Protein AF-A0A326TYF9-F1 (afdb_monomer)

InterPro domains:
  IPR054495 Active DUF488-N3 subclade [PF22751] (33-117)

Secondary structure (DSSP, 8-state):
-EEEEETT-GGG--SEEEE--GGGTTSTTB-GGGPPPHHHHHHHHHHTT-TTTTTTS----HHHHHHHHHHHHHHTHHHHHHHHHT--TTS-EEEEESS-TTS--HHHHHHHHHHHH-TTS-EEE-

Foldseek 3Di:
DEEEFAPVPVVRFDFAEAEQEQVQPPPPRHLPLLHQHPQLVLLCCLLVVNPVRPVPHNHDHPVRSLVRSVVSNVVSVVSVVVVLVPDDLPGYYYYHDNDHLPDDDSSVVVQVVSCVNPVSHDYYRD

Structure (mmCIF, N/CA/C/O backbone):
data_AF-A0A326TYF9-F1
#
_entry.id   AF-A0A326TYF9-F1
#
loop_
_atom_site.group_PDB
_atom_site.id
_atom_site.type_symbol
_atom_site.label_atom_id
_atom_site.label_alt_id
_atom_site.label_comp_id
_atom_site.label_asym_id
_atom_site.label_entity_id
_atom_site.label_seq_id
_atom_site.pdbx_PDB_ins_code
_atom_site.Cartn_x
_atom_site.Cartn_y
_atom_site.Cartn_z
_atom_site.occupancy
_atom_site.B_iso_or_equiv
_atom_site.auth_seq_id
_atom_site.auth_comp_id
_atom_site.auth_asym_id
_atom_site.auth_atom_id
_atom_site.pdbx_PDB_model_num
ATOM 1 N N . MET A 1 1 ? -7.687 2.387 15.404 1.00 92.88 1 MET A N 1
ATOM 2 C CA . MET A 1 1 ? -6.825 3.230 14.524 1.00 92.88 1 MET A CA 1
ATOM 3 C C . MET A 1 1 ? -6.105 2.360 13.494 1.00 92.88 1 MET A C 1
ATOM 5 O O . MET A 1 1 ? -5.694 1.252 13.808 1.00 92.88 1 MET A O 1
ATOM 9 N N . ILE A 1 2 ? -5.925 2.851 12.264 1.00 96.12 2 ILE A N 1
ATOM 10 C CA . ILE A 1 2 ? -5.223 2.131 11.189 1.00 96.12 2 ILE A CA 1
ATOM 11 C C . ILE A 1 2 ? -3.812 2.698 11.032 1.00 96.12 2 ILE A C 1
ATOM 13 O O . ILE A 1 2 ? -3.644 3.897 10.798 1.00 96.12 2 ILE A O 1
ATOM 17 N N . ILE A 1 3 ? -2.796 1.848 11.134 1.00 96.31 3 ILE A N 1
ATOM 18 C CA . ILE A 1 3 ? -1.393 2.231 10.965 1.00 96.31 3 ILE A CA 1
ATOM 19 C C . ILE A 1 3 ? -0.847 1.579 9.698 1.00 96.31 3 ILE A C 1
ATOM 21 O O . ILE A 1 3 ? -0.878 0.364 9.556 1.00 96.31 3 ILE A O 1
ATOM 25 N N . PHE A 1 4 ? -0.300 2.379 8.791 1.00 95.94 4 PHE A N 1
ATOM 26 C CA . PHE A 1 4 ? 0.514 1.899 7.680 1.00 95.94 4 PHE A CA 1
ATOM 27 C C . PHE A 1 4 ? 1.981 2.056 8.053 1.00 95.94 4 PHE A C 1
ATOM 29 O O . PHE A 1 4 ? 2.421 3.186 8.254 1.00 95.94 4 PHE A O 1
ATOM 36 N N . ALA A 1 5 ? 2.724 0.954 8.137 1.00 95.31 5 ALA A N 1
ATOM 37 C CA . ALA A 1 5 ? 4.116 0.962 8.593 1.00 95.31 5 ALA A CA 1
ATOM 38 C C . ALA A 1 5 ? 5.010 0.036 7.756 1.00 95.31 5 ALA A C 1
ATOM 40 O O . ALA A 1 5 ? 4.539 -0.833 7.015 1.00 95.31 5 ALA A O 1
ATOM 41 N N . SER A 1 6 ? 6.325 0.204 7.887 1.00 94.00 6 SER A N 1
ATOM 42 C CA . SER A 1 6 ? 7.266 -0.846 7.490 1.00 94.00 6 SER A CA 1
ATOM 43 C C . SER A 1 6 ? 7.141 -2.044 8.434 1.00 94.00 6 SER A C 1
ATOM 45 O O . SER A 1 6 ? 7.040 -1.877 9.649 1.00 94.00 6 SER A O 1
ATOM 47 N N . LEU A 1 7 ? 7.260 -3.262 7.907 1.00 91.88 7 LEU A N 1
ATOM 48 C CA . LEU A 1 7 ? 7.395 -4.470 8.721 1.00 91.88 7 LEU A CA 1
ATOM 49 C C . LEU A 1 7 ? 8.649 -4.416 9.614 1.00 91.88 7 LEU A C 1
ATOM 51 O O . LEU A 1 7 ? 8.667 -5.001 10.693 1.00 91.88 7 LEU A O 1
ATOM 55 N N . SER A 1 8 ? 9.686 -3.692 9.182 1.00 91.00 8 SER A N 1
ATOM 56 C CA . SER A 1 8 ? 10.912 -3.499 9.962 1.00 91.00 8 SER A CA 1
ATOM 57 C C . SER A 1 8 ? 10.771 -2.461 11.081 1.00 91.00 8 SER A C 1
ATOM 59 O O . SER A 1 8 ? 11.601 -2.443 11.983 1.00 91.00 8 SER A O 1
ATOM 61 N N . ASP A 1 9 ? 9.741 -1.610 11.055 1.00 93.25 9 ASP A N 1
ATOM 62 C CA . ASP A 1 9 ? 9.513 -0.565 12.062 1.00 93.25 9 ASP A CA 1
ATOM 63 C C . ASP A 1 9 ? 8.582 -1.057 13.175 1.00 93.25 9 ASP A C 1
ATOM 65 O O . ASP A 1 9 ? 7.467 -0.575 13.367 1.00 93.25 9 ASP A O 1
ATOM 69 N N . ARG A 1 10 ? 9.043 -2.080 13.903 1.00 93.12 10 ARG A N 1
ATOM 70 C CA . ARG A 1 10 ? 8.281 -2.704 14.999 1.00 93.12 10 ARG A CA 1
ATOM 71 C C . ARG A 1 10 ? 7.780 -1.708 16.056 1.00 93.12 10 ARG A C 1
ATOM 73 O O . ARG A 1 10 ? 6.645 -1.877 16.501 1.00 93.12 10 ARG A O 1
ATOM 80 N N . PRO A 1 11 ? 8.538 -0.663 16.451 1.00 95.06 11 PRO A N 1
ATOM 81 C CA . PRO A 1 11 ? 8.043 0.334 17.400 1.00 95.06 11 PRO A CA 1
ATOM 82 C C . PRO A 1 11 ? 6.760 1.054 16.956 1.00 95.06 11 PRO A C 1
ATOM 84 O O . PRO A 1 11 ? 5.989 1.496 17.815 1.00 95.06 11 PRO A O 1
ATOM 87 N N . ALA A 1 12 ? 6.497 1.149 15.647 1.00 93.25 12 ALA A N 1
ATOM 88 C CA . ALA A 1 12 ? 5.284 1.753 15.101 1.00 93.25 12 ALA A CA 1
ATOM 89 C C . ALA A 1 12 ? 4.055 0.827 15.119 1.00 93.25 12 ALA A C 1
ATOM 91 O O . ALA A 1 12 ? 2.935 1.313 14.957 1.00 93.25 12 ALA A O 1
ATOM 92 N N . HIS A 1 13 ? 4.229 -0.484 15.314 1.00 95.69 13 HIS A N 1
ATOM 93 C CA . HIS A 1 13 ? 3.137 -1.458 15.224 1.00 95.69 13 HIS A CA 1
ATOM 94 C C . HIS A 1 13 ? 2.215 -1.377 16.445 1.00 95.69 13 HIS A C 1
ATOM 96 O O . HIS A 1 13 ? 2.671 -1.265 17.584 1.00 95.69 13 HIS A O 1
ATOM 102 N N . ARG A 1 14 ? 0.904 -1.454 16.221 1.00 96.56 14 ARG A N 1
ATOM 103 C CA . ARG A 1 14 ? -0.141 -1.533 17.253 1.00 96.56 14 ARG A CA 1
ATOM 104 C C . ARG A 1 14 ? -1.239 -2.509 16.832 1.00 96.56 14 ARG A C 1
ATOM 106 O O . ARG A 1 14 ? -1.557 -2.618 15.645 1.00 96.56 14 ARG A O 1
ATOM 113 N N . GLY A 1 15 ? -1.833 -3.174 17.822 1.00 95.56 15 GLY A N 1
ATOM 114 C CA . GLY A 1 15 ? -2.950 -4.096 17.630 1.00 95.56 15 GLY A CA 1
ATOM 115 C C . GLY A 1 15 ? -2.616 -5.280 16.718 1.00 95.56 15 GLY A C 1
ATOM 116 O O . GLY A 1 15 ? -1.513 -5.824 16.775 1.00 95.56 15 GLY A O 1
ATOM 117 N N . ARG A 1 16 ? -3.575 -5.697 15.883 1.00 95.56 16 ARG A N 1
ATOM 118 C CA . ARG A 1 16 ? -3.363 -6.797 14.926 1.00 95.56 16 ARG A CA 1
ATOM 119 C C . ARG A 1 16 ? -2.383 -6.351 13.840 1.00 95.56 16 ARG A C 1
ATOM 121 O O . ARG A 1 16 ? -2.580 -5.301 13.241 1.00 95.56 16 ARG A O 1
ATOM 128 N N . VAL A 1 17 ? -1.376 -7.162 13.532 1.00 95.69 17 VAL A N 1
ATOM 129 C CA . VAL A 1 17 ? -0.448 -6.901 12.421 1.00 95.69 17 VAL A CA 1
ATOM 130 C C . VAL A 1 17 ? -0.822 -7.785 11.236 1.00 95.69 17 VAL A C 1
ATOM 132 O O . VAL A 1 17 ? -1.000 -8.990 11.390 1.00 95.69 17 VAL A O 1
ATOM 135 N N . VAL A 1 18 ? -0.965 -7.176 10.063 1.00 96.19 18 VAL A N 1
ATOM 136 C CA . VAL A 1 18 ? -1.206 -7.849 8.778 1.00 96.19 18 VAL A CA 1
ATOM 137 C C . VAL A 1 18 ? -0.271 -7.270 7.722 1.00 96.19 18 VAL A C 1
ATOM 139 O O . VAL A 1 18 ? 0.278 -6.182 7.899 1.00 96.19 18 VAL A O 1
ATOM 142 N N . THR A 1 19 ? -0.087 -7.964 6.605 1.00 95.81 19 THR A N 1
ATOM 143 C CA . THR A 1 19 ? 0.795 -7.526 5.517 1.00 95.81 19 THR A CA 1
ATOM 144 C C . THR A 1 19 ? 0.029 -7.260 4.228 1.00 95.81 19 THR A C 1
ATOM 146 O O . THR A 1 19 ? -1.102 -7.698 4.053 1.00 95.81 19 THR A O 1
ATOM 149 N N . CYS A 1 20 ? 0.643 -6.530 3.301 1.00 93.62 20 CYS A N 1
ATOM 150 C CA . CYS A 1 20 ? 0.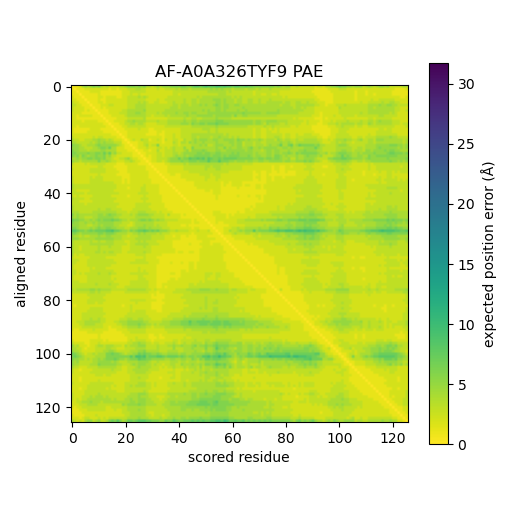133 -6.355 1.938 1.00 93.62 20 CYS A CA 1
ATOM 151 C C . CYS A 1 20 ? 1.266 -6.497 0.905 1.00 93.62 20 CYS A C 1
ATOM 153 O O . CYS A 1 20 ? 1.449 -5.672 0.012 1.00 93.62 20 CYS A O 1
ATOM 155 N N . CYS A 1 21 ? 2.039 -7.577 1.016 1.00 91.19 21 CYS A N 1
ATOM 156 C CA . CYS A 1 21 ? 3.307 -7.781 0.318 1.00 91.19 21 CYS A CA 1
ATOM 157 C C . CYS A 1 21 ? 3.217 -8.843 -0.779 1.00 91.19 21 CYS A C 1
ATOM 159 O O . CYS A 1 21 ? 2.684 -9.922 -0.550 1.00 91.19 21 CYS A O 1
ATOM 161 N N . VAL A 1 22 ? 3.847 -8.585 -1.932 1.00 89.12 22 VAL A N 1
ATOM 162 C CA . VAL A 1 22 ? 3.927 -9.547 -3.055 1.00 89.12 22 VAL A CA 1
ATOM 163 C C . VAL A 1 22 ? 4.498 -10.895 -2.610 1.00 89.12 22 VAL A C 1
ATOM 165 O O . VAL A 1 22 ? 3.986 -11.943 -2.975 1.00 89.12 22 VAL A O 1
ATOM 168 N N . THR A 1 23 ? 5.541 -10.879 -1.783 1.00 87.69 23 THR A N 1
ATOM 169 C CA . THR A 1 23 ? 6.241 -12.089 -1.329 1.00 87.69 23 THR A CA 1
ATOM 170 C C . THR A 1 23 ? 5.464 -12.918 -0.304 1.00 87.69 23 THR A C 1
ATOM 172 O O . THR A 1 23 ? 5.909 -14.007 0.048 1.00 87.69 23 THR A O 1
ATOM 175 N N . LE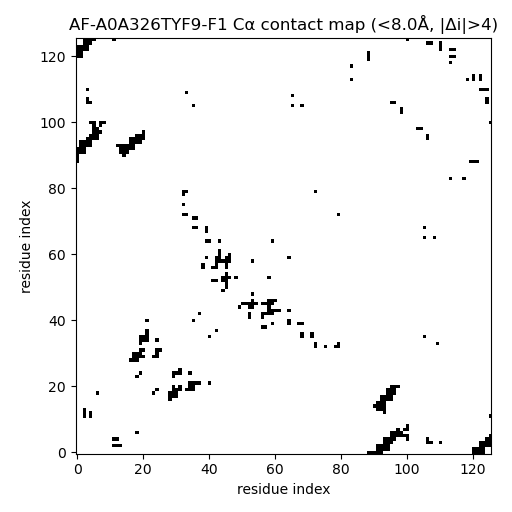U A 1 24 ? 4.334 -12.412 0.198 1.00 89.19 24 LEU A N 1
ATOM 176 C CA . LEU A 1 24 ? 3.505 -13.073 1.211 1.00 89.19 24 LEU A CA 1
ATOM 177 C C . LEU A 1 24 ? 2.096 -13.385 0.695 1.00 89.19 24 LEU A C 1
ATOM 179 O O . LEU A 1 24 ? 1.231 -13.734 1.492 1.00 89.19 24 LEU A O 1
ATOM 183 N N . GLN A 1 25 ? 1.851 -13.262 -0.612 1.00 88.19 25 GLN A N 1
ATOM 184 C CA . GLN A 1 25 ? 0.536 -13.563 -1.176 1.00 88.19 25 GLN A CA 1
ATOM 185 C C . GLN A 1 25 ? 0.100 -14.998 -0.861 1.00 88.19 25 GLN A C 1
ATOM 187 O O . GLN A 1 25 ? 0.918 -15.920 -0.878 1.00 88.19 25 GLN A O 1
ATOM 192 N N . GLY A 1 26 ? -1.185 -15.172 -0.544 1.00 87.56 26 GLY A N 1
ATOM 193 C CA . GLY A 1 26 ? -1.757 -16.452 -0.121 1.00 87.56 26 GLY A CA 1
ATOM 194 C C . GLY A 1 26 ? -1.467 -16.845 1.332 1.00 87.56 26 GLY A C 1
ATOM 195 O O . GLY A 1 26 ? -1.988 -17.861 1.794 1.00 87.56 26 GLY A O 1
ATOM 196 N N . ARG A 1 27 ? -0.672 -16.067 2.082 1.00 90.88 27 ARG A N 1
ATOM 197 C CA . ARG A 1 27 ? -0.519 -16.293 3.525 1.00 90.88 27 ARG A CA 1
ATOM 198 C C . ARG A 1 27 ? -1.722 -15.737 4.298 1.00 90.88 27 ARG A C 1
ATOM 200 O O . ARG A 1 27 ? -2.229 -14.680 3.928 1.00 90.88 27 ARG A O 1
ATOM 207 N N . PRO A 1 28 ? -2.152 -16.382 5.401 1.00 85.62 28 PRO A N 1
ATOM 208 C CA . PRO A 1 28 ? -3.323 -15.947 6.176 1.00 85.62 28 PRO A CA 1
ATOM 209 C C . PRO A 1 28 ? -3.239 -14.520 6.741 1.00 85.62 28 PRO A C 1
ATOM 211 O O . PRO A 1 28 ? -4.260 -13.886 7.006 1.00 85.62 28 PRO A O 1
ATOM 214 N N . ASP A 1 29 ? -2.027 -14.020 6.966 1.00 90.19 29 ASP A N 1
ATOM 215 C CA . ASP A 1 29 ? -1.736 -12.686 7.484 1.00 90.19 29 ASP A CA 1
ATOM 216 C C . ASP A 1 29 ? -1.555 -11.631 6.381 1.00 90.19 29 ASP A C 1
ATOM 218 O O . ASP A 1 29 ? -1.430 -10.446 6.697 1.00 90.19 29 ASP A O 1
ATOM 222 N N . ASN A 1 30 ? -1.602 -12.023 5.103 1.00 95.69 30 ASN A N 1
ATOM 223 C CA . ASN A 1 30 ? -1.505 -11.109 3.974 1.00 95.69 30 ASN A CA 1
ATOM 224 C C . ASN A 1 30 ? -2.881 -10.731 3.412 1.00 95.69 30 ASN A C 1
ATOM 226 O O . ASN A 1 30 ? -3.718 -11.570 3.092 1.00 95.69 30 ASN A O 1
ATOM 230 N N . ILE A 1 31 ? -3.102 -9.433 3.234 1.00 96.12 31 ILE A N 1
ATOM 231 C CA . ILE A 1 31 ? -4.319 -8.888 2.645 1.00 96.12 31 ILE A CA 1
ATOM 232 C C . ILE A 1 31 ? -4.122 -8.775 1.131 1.00 96.12 31 ILE A C 1
ATOM 234 O O . ILE A 1 31 ? -3.792 -7.712 0.597 1.00 96.12 31 ILE A O 1
ATOM 238 N N . ASP A 1 32 ? -4.332 -9.891 0.432 1.00 94.81 32 ASP A N 1
ATOM 239 C CA . ASP A 1 32 ? -4.064 -10.036 -1.006 1.00 94.81 32 ASP A CA 1
ATOM 240 C C . ASP A 1 32 ? -4.776 -8.988 -1.871 1.00 94.81 32 ASP A C 1
ATOM 242 O O . ASP A 1 32 ? -4.230 -8.528 -2.880 1.00 94.81 32 ASP A O 1
ATOM 246 N N . CYS A 1 33 ? -5.977 -8.552 -1.473 1.00 95.25 33 CYS A N 1
ATOM 247 C CA . CYS A 1 33 ? -6.717 -7.540 -2.224 1.00 95.25 33 CYS A CA 1
ATOM 248 C C . CYS A 1 33 ? -6.006 -6.174 -2.237 1.00 95.25 33 CYS A C 1
ATOM 250 O O . CYS A 1 33 ? -6.154 -5.430 -3.209 1.00 95.25 33 CYS A O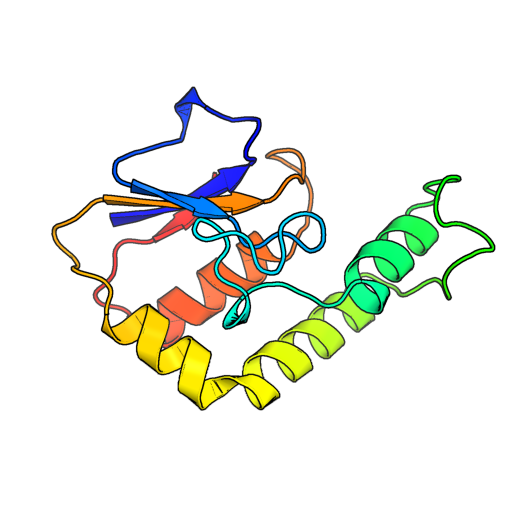 1
ATOM 252 N N . LEU A 1 34 ? -5.169 -5.883 -1.234 1.00 96.38 34 LEU A N 1
ATOM 253 C CA . LEU A 1 34 ? -4.351 -4.670 -1.143 1.00 96.38 34 LEU A CA 1
ATOM 254 C C . LEU A 1 34 ? -2.958 -4.843 -1.762 1.00 96.38 34 LEU A C 1
ATOM 256 O O . LEU A 1 34 ? -2.272 -3.855 -2.012 1.00 96.38 34 LEU A O 1
ATOM 260 N N . THR A 1 35 ? -2.502 -6.067 -2.012 1.00 95.75 35 THR A N 1
ATOM 261 C CA . THR A 1 35 ? -1.132 -6.322 -2.469 1.00 95.75 35 THR A CA 1
ATOM 262 C C . THR A 1 35 ? -0.916 -5.857 -3.918 1.00 95.75 35 THR A C 1
ATOM 264 O O . THR A 1 35 ? -1.650 -6.295 -4.807 1.00 95.75 35 THR A O 1
ATOM 267 N N . PRO A 1 36 ? 0.078 -5.000 -4.228 1.00 95.44 36 PRO A N 1
ATOM 268 C CA . PRO A 1 36 ? 0.428 -4.691 -5.620 1.00 95.44 36 PRO A CA 1
ATOM 269 C C . PRO A 1 36 ? 0.847 -5.959 -6.379 1.00 95.44 36 PRO A C 1
ATOM 271 O O . PRO A 1 36 ? 1.157 -6.976 -5.772 1.00 95.44 36 PRO A O 1
ATOM 274 N N . THR A 1 37 ? 0.877 -5.934 -7.710 1.00 95.81 37 THR A N 1
ATOM 275 C CA . THR A 1 37 ? 1.410 -7.078 -8.469 1.00 95.81 37 THR A CA 1
ATOM 276 C C . THR A 1 37 ? 2.939 -7.107 -8.422 1.00 95.81 37 THR A C 1
ATOM 278 O O . THR A 1 37 ? 3.586 -6.066 -8.270 1.00 95.81 37 THR A O 1
ATOM 281 N N . ALA A 1 38 ? 3.520 -8.295 -8.618 1.00 95.00 38 ALA A N 1
ATOM 282 C CA . ALA A 1 38 ? 4.964 -8.476 -8.769 1.00 95.00 38 ALA A CA 1
ATOM 283 C C . ALA A 1 38 ? 5.550 -7.562 -9.855 1.00 95.00 38 ALA A C 1
ATOM 285 O O . ALA A 1 38 ? 6.499 -6.835 -9.587 1.00 95.00 38 ALA A O 1
ATOM 286 N N . ALA A 1 39 ? 4.920 -7.511 -11.033 1.00 96.38 39 ALA A N 1
ATOM 287 C CA . ALA A 1 39 ? 5.361 -6.660 -12.138 1.00 96.38 39 ALA A CA 1
ATOM 288 C C . ALA A 1 39 ? 5.458 -5.173 -11.752 1.00 96.38 39 ALA A C 1
ATOM 290 O O . ALA A 1 39 ? 6.417 -4.508 -12.127 1.00 96.38 39 ALA A O 1
ATOM 291 N N . LEU A 1 40 ? 4.514 -4.656 -10.952 1.00 96.44 40 LEU A N 1
ATOM 292 C CA . LEU A 1 40 ? 4.576 -3.271 -10.478 1.00 96.44 40 LEU A CA 1
ATOM 293 C C . LEU A 1 40 ? 5.715 -3.069 -9.477 1.00 96.44 40 LEU A C 1
ATOM 295 O O . LEU A 1 40 ? 6.495 -2.132 -9.609 1.00 96.44 40 LEU A O 1
ATOM 299 N N . VAL A 1 41 ? 5.812 -3.928 -8.458 1.00 94.75 41 VAL A N 1
ATOM 300 C CA . VAL A 1 41 ? 6.832 -3.781 -7.405 1.00 94.75 41 VAL A CA 1
ATOM 301 C C . VAL A 1 41 ? 8.235 -3.937 -7.971 1.00 94.75 41 VAL A C 1
ATOM 303 O O . VAL A 1 41 ? 9.102 -3.115 -7.685 1.00 94.75 41 VAL A O 1
ATOM 306 N N . TYR A 1 42 ? 8.459 -4.976 -8.766 1.00 95.50 42 TYR A N 1
ATOM 307 C CA . TYR A 1 42 ? 9.775 -5.302 -9.296 1.00 95.50 42 TYR A CA 1
ATOM 308 C C . TYR A 1 42 ? 10.159 -4.403 -10.469 1.00 95.50 42 TYR A C 1
ATOM 310 O O . TYR A 1 42 ? 11.307 -3.979 -10.527 1.00 95.50 42 TYR A O 1
ATOM 318 N N . GLY A 1 43 ? 9.209 -3.991 -11.318 1.00 97.06 43 GLY A N 1
ATOM 319 C CA . GLY A 1 43 ? 9.465 -2.971 -12.339 1.00 97.06 43 GLY A CA 1
ATOM 320 C C . GLY A 1 43 ? 9.842 -1.615 -11.733 1.00 97.06 43 GLY A C 1
ATOM 321 O O . GLY A 1 43 ? 10.759 -0.954 -12.215 1.00 97.06 43 GLY A O 1
ATOM 322 N N . TYR A 1 44 ? 9.194 -1.208 -10.634 1.00 96.00 44 TYR A N 1
ATOM 323 C CA . TYR A 1 44 ? 9.562 0.030 -9.941 1.00 96.00 44 TYR A CA 1
ATOM 324 C C . TYR A 1 44 ? 10.944 -0.073 -9.287 1.00 96.00 44 TYR A C 1
ATOM 326 O O . TYR A 1 44 ? 11.739 0.856 -9.372 1.00 96.00 44 TYR A O 1
ATOM 334 N N . LYS A 1 45 ? 11.272 -1.223 -8.687 1.00 94.44 45 LYS A N 1
ATOM 335 C CA . LYS A 1 45 ? 12.610 -1.476 -8.134 1.00 94.44 45 LYS A CA 1
ATOM 336 C C . LYS A 1 45 ? 13.699 -1.491 -9.210 1.00 94.44 45 LYS A C 1
ATOM 338 O O . LYS A 1 45 ? 14.749 -0.902 -8.989 1.00 94.44 45 LYS A O 1
ATOM 343 N N . ALA A 1 46 ? 13.433 -2.087 -10.372 1.00 96.62 46 ALA A N 1
ATOM 344 C CA . ALA A 1 46 ? 14.339 -2.042 -11.519 1.00 96.62 46 ALA A CA 1
ATOM 345 C C . ALA A 1 46 ? 14.579 -0.595 -11.986 1.00 96.62 46 ALA A C 1
ATOM 347 O O . ALA A 1 46 ? 15.714 -0.205 -12.230 1.00 96.62 46 ALA A O 1
ATOM 348 N N . TRP A 1 47 ? 13.535 0.242 -12.023 1.00 96.88 47 TRP A N 1
ATOM 349 C CA . TRP A 1 47 ? 13.680 1.673 -12.322 1.00 96.88 47 TRP A CA 1
ATOM 350 C C . TRP A 1 47 ? 14.508 2.438 -11.278 1.00 96.88 47 TRP A C 1
ATOM 352 O O . TRP A 1 47 ? 15.208 3.382 -11.628 1.00 96.88 47 TRP A O 1
ATOM 362 N N . GLN A 1 48 ? 14.483 2.012 -10.012 1.00 94.94 48 GLN A N 1
ATOM 363 C CA . GLN A 1 48 ? 15.345 2.554 -8.954 1.00 94.94 48 GLN A CA 1
ATOM 364 C C . GLN A 1 48 ? 16.800 2.045 -9.013 1.00 94.94 48 GLN A C 1
ATOM 366 O O . GLN A 1 48 ? 17.597 2.443 -8.166 1.00 94.94 48 GLN A O 1
ATOM 371 N N . GLY A 1 49 ? 17.148 1.178 -9.971 1.00 95.19 49 GLY A N 1
ATOM 372 C CA . GLY A 1 49 ? 18.491 0.608 -10.106 1.00 95.19 49 GLY A CA 1
ATOM 373 C C . GLY A 1 49 ? 18.770 -0.572 -9.170 1.00 95.19 49 GLY A C 1
ATOM 374 O O . GLY A 1 49 ? 19.916 -0.814 -8.815 1.00 95.19 49 GLY A O 1
ATOM 375 N N . ASP A 1 50 ? 17.742 -1.297 -8.721 1.00 94.00 50 ASP A N 1
ATOM 376 C CA . ASP A 1 50 ? 17.926 -2.518 -7.929 1.00 94.00 50 ASP A CA 1
ATOM 377 C C . ASP A 1 50 ? 18.347 -3.682 -8.845 1.00 94.00 50 ASP A C 1
ATOM 379 O O . ASP A 1 50 ? 17.508 -4.280 -9.528 1.00 94.00 50 ASP A O 1
ATOM 383 N N . ASP A 1 51 ? 19.641 -4.018 -8.840 1.00 95.56 51 ASP A N 1
ATOM 384 C CA . ASP A 1 51 ? 20.271 -5.028 -9.715 1.00 95.56 51 ASP A CA 1
ATOM 385 C C . ASP A 1 51 ? 19.621 -6.414 -9.660 1.00 95.56 51 ASP A C 1
ATOM 387 O O . ASP A 1 51 ? 19.724 -7.199 -10.600 1.00 95.56 51 ASP A O 1
ATOM 391 N N . ARG A 1 52 ? 18.889 -6.722 -8.585 1.00 94.50 52 ARG A N 1
ATOM 392 C CA . ARG A 1 52 ? 18.125 -7.973 -8.478 1.00 94.50 52 ARG A CA 1
ATOM 393 C C . ARG A 1 52 ? 16.979 -8.060 -9.485 1.00 94.50 52 ARG A C 1
ATOM 395 O O . ARG A 1 52 ? 16.496 -9.159 -9.738 1.00 94.50 52 ARG A O 1
ATOM 402 N N . PHE A 1 53 ? 16.502 -6.925 -9.996 1.00 95.50 53 PHE A N 1
ATOM 403 C CA . PHE A 1 53 ? 15.337 -6.831 -10.882 1.00 95.50 53 PHE A CA 1
ATOM 404 C C . PHE A 1 53 ? 15.661 -6.175 -12.228 1.00 95.50 53 PHE A C 1
ATOM 406 O O . PHE A 1 53 ? 14.929 -6.396 -13.198 1.00 95.50 53 PHE A O 1
ATOM 413 N N . THR A 1 54 ? 16.749 -5.406 -12.311 1.00 93.50 54 THR A N 1
ATOM 414 C CA . THR A 1 54 ? 17.279 -4.874 -13.572 1.00 93.50 54 THR A CA 1
ATOM 415 C C . THR A 1 54 ? 17.541 -6.014 -14.563 1.00 93.50 54 THR A C 1
ATOM 417 O O . THR A 1 54 ? 18.137 -7.030 -14.218 1.00 93.50 54 THR A O 1
ATOM 420 N N . GLY A 1 55 ? 17.036 -5.883 -15.793 1.00 91.38 55 GLY A N 1
ATOM 421 C CA . GLY A 1 55 ? 17.142 -6.916 -16.836 1.00 91.38 55 GLY A CA 1
ATOM 422 C C . GLY A 1 55 ? 16.154 -8.086 -16.708 1.00 91.38 55 GLY A C 1
ATOM 423 O O . GLY A 1 55 ? 15.984 -8.831 -17.667 1.00 91.38 55 GLY A O 1
ATOM 424 N N . GLN A 1 56 ? 15.459 -8.228 -15.572 1.00 95.00 56 GLN A N 1
ATOM 425 C CA . GLN A 1 56 ? 14.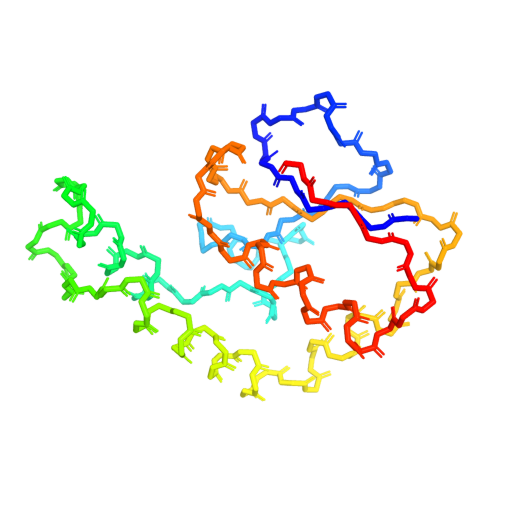415 -9.247 -15.368 1.00 95.00 56 GLN A CA 1
ATOM 426 C C . GLN A 1 56 ? 12.998 -8.676 -15.491 1.00 95.00 56 GLN A C 1
ATOM 428 O O . GLN A 1 56 ? 12.068 -9.383 -15.876 1.00 95.00 56 GLN A O 1
ATOM 433 N N . TYR A 1 57 ? 12.823 -7.399 -15.151 1.00 96.88 57 TYR A N 1
ATOM 434 C CA . TYR A 1 57 ? 11.545 -6.697 -15.214 1.00 96.88 57 TYR A CA 1
ATOM 435 C C . TYR A 1 57 ? 11.688 -5.413 -16.020 1.00 96.88 57 TYR A C 1
ATOM 437 O O . TYR A 1 57 ? 12.697 -4.718 -15.916 1.00 96.88 57 TYR A O 1
ATOM 445 N N . GLN A 1 58 ? 10.643 -5.073 -16.778 1.00 96.75 58 GLN A N 1
ATOM 446 C CA . GLN A 1 58 ? 10.555 -3.782 -17.453 1.00 96.75 58 GLN A CA 1
ATOM 447 C C . GLN A 1 58 ? 10.569 -2.657 -16.401 1.00 96.75 58 GLN A C 1
ATOM 449 O O . GLN A 1 58 ? 9.666 -2.626 -15.555 1.00 96.75 58 GLN A O 1
ATOM 454 N N . PRO A 1 59 ? 11.549 -1.732 -16.434 1.00 97.75 59 PRO A N 1
ATOM 455 C CA . PRO A 1 59 ? 11.573 -0.596 -15.525 1.00 97.75 59 PRO A CA 1
ATOM 456 C C . PRO A 1 59 ? 10.327 0.269 -15.704 1.00 97.75 59 PRO A C 1
ATOM 458 O O . PRO A 1 59 ? 9.969 0.610 -16.833 1.00 97.75 59 PRO A O 1
ATOM 461 N N . ILE A 1 60 ? 9.686 0.636 -14.592 1.00 97.56 60 ILE A N 1
ATOM 462 C CA . ILE A 1 60 ? 8.562 1.579 -14.581 1.00 97.56 60 ILE A CA 1
ATOM 463 C C . ILE A 1 60 ? 8.831 2.721 -13.605 1.00 97.56 60 ILE A C 1
ATOM 465 O O . ILE A 1 60 ? 9.253 2.511 -12.468 1.00 97.56 60 ILE A O 1
ATOM 469 N N . SER A 1 61 ? 8.543 3.942 -14.034 1.00 97.44 61 SER A N 1
ATOM 470 C CA . SER A 1 61 ? 8.668 5.139 -13.208 1.00 97.44 61 SER A CA 1
ATOM 471 C C . SER A 1 61 ? 7.730 5.113 -11.999 1.00 97.44 61 SER A C 1
ATOM 473 O O . SER A 1 61 ? 6.720 4.402 -11.961 1.00 97.44 61 SER A O 1
ATOM 475 N N . GLN A 1 62 ? 7.997 5.979 -11.018 1.00 95.94 62 GLN A N 1
ATOM 476 C CA . GLN A 1 62 ? 7.093 6.169 -9.879 1.00 95.94 62 GLN A CA 1
ATOM 477 C C . GLN A 1 62 ? 5.659 6.525 -10.319 1.00 95.94 62 GLN A C 1
ATOM 479 O O . GLN A 1 62 ? 4.688 6.040 -9.740 1.00 95.94 62 GLN A O 1
ATOM 484 N N . GLY A 1 63 ? 5.503 7.353 -11.358 1.00 96.88 63 GLY A N 1
ATOM 485 C CA . GLY A 1 63 ? 4.189 7.740 -11.880 1.00 96.88 63 GLY A CA 1
ATOM 486 C C . GLY A 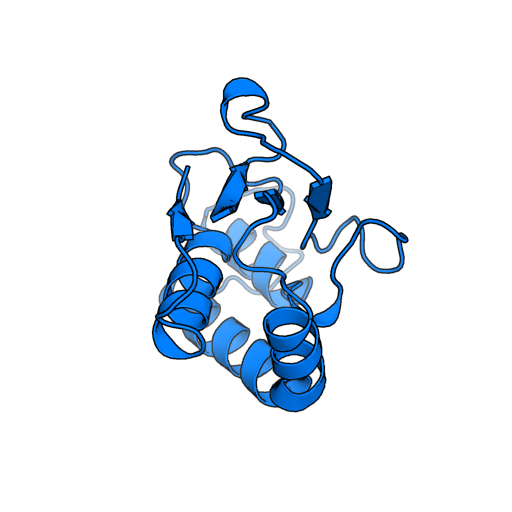1 63 ? 3.426 6.566 -12.501 1.00 96.88 63 GLY A C 1
ATOM 487 O O . GLY A 1 63 ? 2.222 6.419 -12.278 1.00 96.88 63 GLY A O 1
ATOM 488 N N . GLU A 1 64 ? 4.122 5.703 -13.240 1.00 97.75 64 GLU A N 1
ATOM 489 C CA . GLU A 1 64 ? 3.550 4.470 -13.793 1.00 97.75 64 GLU A CA 1
ATOM 490 C C . GLU A 1 64 ? 3.170 3.483 -12.693 1.00 97.75 64 GLU A C 1
ATOM 492 O O . GLU A 1 64 ? 2.077 2.918 -12.742 1.00 97.75 64 GLU A O 1
ATOM 497 N N . TYR A 1 65 ? 4.000 3.351 -11.653 1.00 96.75 65 TYR A N 1
ATOM 498 C CA . TYR A 1 65 ? 3.670 2.551 -10.476 1.00 96.75 65 TYR A CA 1
ATOM 499 C C . TYR A 1 65 ? 2.373 3.024 -9.812 1.00 96.75 65 TYR A C 1
ATOM 501 O O . TYR A 1 65 ? 1.481 2.216 -9.551 1.00 96.75 65 TYR A O 1
ATOM 509 N N . ILE A 1 66 ? 2.236 4.335 -9.572 1.00 96.88 66 ILE A N 1
ATOM 510 C CA . ILE A 1 66 ? 1.042 4.924 -8.947 1.00 96.88 66 ILE A CA 1
ATOM 511 C C . ILE A 1 66 ? -0.209 4.610 -9.774 1.00 96.88 66 ILE A C 1
ATOM 513 O O . ILE A 1 66 ? -1.196 4.111 -9.228 1.00 96.88 66 ILE A O 1
ATOM 517 N N . ARG A 1 67 ? -0.173 4.864 -11.090 1.00 97.19 67 ARG A N 1
ATOM 518 C CA . ARG A 1 67 ? -1.312 4.603 -11.987 1.00 97.19 67 ARG A CA 1
ATOM 519 C C . ARG A 1 67 ? -1.642 3.114 -12.071 1.00 97.19 67 ARG A C 1
ATOM 521 O O . ARG A 1 67 ? -2.808 2.737 -11.972 1.00 97.19 67 ARG A O 1
ATOM 528 N N . GLY A 1 68 ? -0.624 2.270 -12.213 1.00 97.31 68 GLY A N 1
ATOM 529 C CA . GLY A 1 68 ? -0.782 0.823 -12.291 1.00 97.31 68 GLY A CA 1
ATOM 530 C C . GLY A 1 68 ? -1.384 0.245 -11.014 1.00 97.31 68 GLY A C 1
ATOM 531 O O . GLY A 1 68 ? -2.336 -0.533 -11.074 1.00 97.31 68 GLY A O 1
ATOM 532 N N . TYR A 1 69 ? -0.899 0.680 -9.850 1.00 96.88 69 TYR A N 1
ATOM 533 C CA . TYR A 1 69 ? -1.422 0.223 -8.568 1.00 96.88 69 TYR A CA 1
ATOM 534 C C . TYR A 1 69 ? -2.848 0.719 -8.306 1.00 96.88 69 TYR A C 1
ATOM 536 O O . TYR A 1 69 ? -3.692 -0.065 -7.872 1.00 96.88 69 TYR A O 1
ATOM 544 N N . ALA A 1 70 ? -3.171 1.966 -8.662 1.00 95.31 70 ALA A N 1
ATOM 545 C CA . ALA A 1 70 ? -4.554 2.444 -8.640 1.00 95.31 70 ALA A CA 1
ATOM 546 C C . ALA A 1 70 ? -5.470 1.580 -9.530 1.00 95.31 70 ALA A C 1
ATOM 548 O O . ALA A 1 70 ? -6.588 1.247 -9.137 1.00 95.31 70 ALA A O 1
ATOM 549 N N . GLY A 1 71 ? -4.979 1.145 -10.696 1.00 96.75 71 GLY A N 1
ATOM 550 C CA . GLY A 1 71 ? -5.673 0.193 -11.564 1.00 96.75 71 GLY A CA 1
ATOM 551 C C . GLY A 1 71 ? -5.921 -1.169 -10.903 1.00 96.75 71 GLY A C 1
A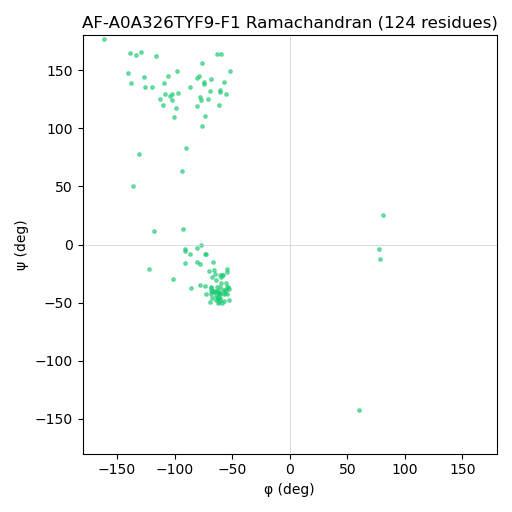TOM 552 O O . GLY A 1 71 ? -7.017 -1.716 -11.030 1.00 96.75 71 GLY A O 1
ATOM 553 N N . VAL A 1 72 ? -4.945 -1.702 -10.160 1.00 96.06 72 VAL A N 1
ATOM 554 C CA . VAL A 1 72 ? -5.093 -2.949 -9.382 1.00 96.06 72 VAL A CA 1
ATOM 555 C C . VAL A 1 72 ? -6.178 -2.800 -8.317 1.00 96.06 72 VAL A C 1
ATOM 557 O O . VAL A 1 72 ? -7.087 -3.629 -8.248 1.00 96.06 72 VAL A O 1
ATOM 560 N N . LEU A 1 73 ? -6.121 -1.723 -7.533 1.00 95.00 73 LEU A N 1
ATOM 561 C CA . LEU A 1 73 ? -7.101 -1.434 -6.488 1.00 95.00 73 LEU A CA 1
ATOM 562 C C . LEU A 1 73 ? -8.514 -1.260 -7.062 1.00 95.00 73 LEU A C 1
ATOM 564 O O . LEU A 1 73 ? -9.469 -1.812 -6.520 1.00 95.00 73 LEU A O 1
ATOM 568 N N . LYS A 1 74 ? -8.651 -0.572 -8.204 1.00 94.62 74 LYS A N 1
ATOM 569 C CA . LYS A 1 74 ? -9.935 -0.413 -8.905 1.00 94.62 74 LYS A CA 1
ATOM 570 C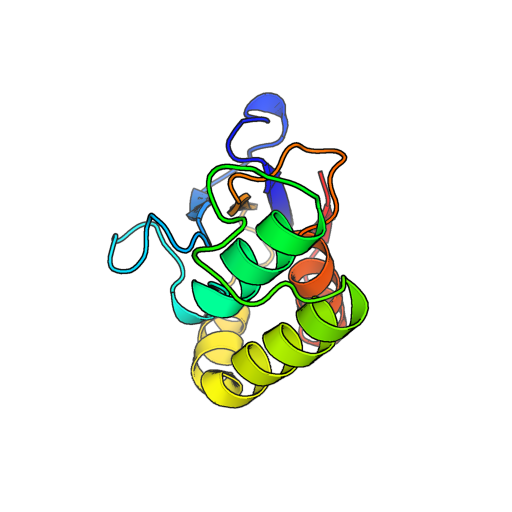 C . LYS A 1 74 ? -10.502 -1.758 -9.361 1.00 94.62 74 LYS A C 1
ATOM 572 O O . LYS A 1 74 ? -11.673 -2.032 -9.113 1.00 94.62 74 LYS A O 1
ATOM 577 N N . LYS A 1 75 ? -9.678 -2.610 -9.984 1.00 96.69 75 LYS A N 1
ATOM 578 C CA . LYS A 1 75 ? -10.084 -3.957 -10.432 1.00 96.69 75 LYS A CA 1
ATOM 579 C C . LYS A 1 75 ? -10.543 -4.838 -9.267 1.00 96.69 75 LYS A C 1
ATOM 581 O O . LYS A 1 75 ? -11.491 -5.596 -9.418 1.00 96.69 75 LYS A O 1
ATOM 586 N N . ARG A 1 76 ? -9.908 -4.705 -8.099 1.00 95.75 76 ARG A N 1
ATOM 587 C CA . ARG A 1 76 ? -10.240 -5.454 -6.872 1.00 95.75 76 ARG A CA 1
ATOM 588 C C . ARG A 1 76 ? -11.228 -4.724 -5.961 1.00 95.75 76 ARG A C 1
ATOM 590 O O . ARG A 1 76 ? -11.408 -5.117 -4.812 1.00 95.75 76 ARG A O 1
ATOM 597 N N . GLY A 1 77 ? -11.878 -3.667 -6.453 1.00 93.75 77 GLY A N 1
ATOM 598 C CA . GLY A 1 77 ? -12.581 -2.693 -5.620 1.00 93.75 77 GLY A CA 1
ATOM 599 C C . GLY A 1 77 ? -13.615 -3.291 -4.665 1.00 93.75 77 GLY A C 1
ATOM 600 O O . GLY A 1 77 ? -13.710 -2.828 -3.536 1.00 93.75 77 GLY A O 1
ATOM 601 N N . ALA A 1 78 ? -14.344 -4.336 -5.068 1.00 95.62 78 ALA A N 1
ATOM 602 C CA . ALA A 1 78 ? -15.299 -5.010 -4.185 1.00 95.62 78 ALA A CA 1
ATOM 603 C C . ALA A 1 78 ? -14.616 -5.652 -2.963 1.00 95.62 78 ALA A C 1
ATOM 605 O O . ALA A 1 78 ? -15.042 -5.433 -1.835 1.00 95.62 78 ALA A O 1
ATOM 606 N N . GLN A 1 79 ? -13.516 -6.378 -3.179 1.00 96.62 79 GLN A N 1
ATOM 607 C CA . GLN A 1 79 ? -12.747 -7.032 -2.116 1.00 96.62 79 GLN A CA 1
ATOM 608 C C . GLN A 1 79 ? -12.036 -6.013 -1.225 1.00 96.62 79 GLN A C 1
ATOM 610 O O . GLN A 1 79 ? -11.949 -6.205 -0.015 1.00 96.62 79 GLN A O 1
ATOM 615 N N . VAL A 1 80 ? -11.527 -4.924 -1.813 1.00 95.06 80 VAL A N 1
ATOM 616 C CA . VAL A 1 80 ? -10.882 -3.868 -1.026 1.00 95.06 80 VAL A CA 1
ATOM 617 C C . VAL A 1 80 ? -11.901 -3.146 -0.150 1.00 95.06 80 VAL A C 1
ATOM 619 O O . VAL A 1 80 ? -11.647 -2.970 1.037 1.00 95.06 80 VAL A O 1
ATOM 622 N N . ARG A 1 81 ? -13.064 -2.773 -0.697 1.00 94.62 81 ARG A N 1
ATOM 623 C CA . ARG A 1 81 ? -14.134 -2.153 0.093 1.00 94.62 81 ARG A CA 1
ATOM 624 C C . ARG A 1 81 ? -14.608 -3.074 1.208 1.00 94.62 81 ARG A C 1
ATOM 626 O O . ARG A 1 81 ? -14.597 -2.648 2.349 1.00 94.62 81 ARG A O 1
ATOM 633 N N . ALA A 1 82 ? -14.877 -4.346 0.909 1.00 96.25 82 ALA A N 1
ATOM 634 C CA . ALA A 1 82 ? -15.259 -5.327 1.925 1.00 96.25 82 ALA A CA 1
ATOM 635 C C . ALA A 1 82 ? -14.221 -5.442 3.056 1.00 96.25 82 ALA A C 1
ATOM 637 O O . ALA A 1 82 ? -14.588 -5.477 4.228 1.00 96.25 82 ALA A O 1
ATOM 638 N N . PHE A 1 83 ? -12.923 -5.443 2.724 1.00 95.44 83 PHE A N 1
ATOM 639 C CA . PHE A 1 83 ? -11.870 -5.410 3.739 1.00 95.44 83 PHE A CA 1
ATOM 640 C C . PHE A 1 83 ? -11.934 -4.130 4.577 1.00 95.44 83 PHE A C 1
ATOM 642 O O . PHE A 1 83 ? -11.944 -4.213 5.802 1.00 95.44 83 PHE A O 1
ATOM 649 N N . ILE A 1 84 ? -11.997 -2.958 3.940 1.00 94.38 84 ILE A N 1
ATOM 650 C CA . ILE A 1 84 ? -12.027 -1.672 4.646 1.00 94.38 84 ILE A CA 1
ATOM 651 C C . ILE A 1 84 ? -13.283 -1.548 5.526 1.00 94.38 84 ILE A C 1
ATOM 653 O O . ILE A 1 84 ? -13.193 -1.088 6.661 1.00 94.38 84 ILE A O 1
ATOM 657 N N . ASP A 1 85 ? -14.436 -2.000 5.039 1.00 95.56 85 ASP A N 1
ATOM 658 C CA . ASP A 1 85 ? -15.711 -1.962 5.755 1.00 95.56 85 ASP A CA 1
ATOM 659 C C . ASP A 1 85 ? -15.722 -2.902 6.965 1.00 95.56 85 ASP A C 1
ATOM 661 O O . ASP A 1 85 ? -16.358 -2.596 7.970 1.00 95.56 85 ASP A O 1
ATOM 665 N N . SER A 1 86 ? -14.938 -3.985 6.922 1.00 94.94 86 SER A N 1
ATOM 666 C CA . SER A 1 86 ? -14.752 -4.890 8.064 1.00 94.94 86 SER A CA 1
ATOM 667 C C . SER A 1 86 ? -13.897 -4.309 9.202 1.00 94.94 86 SER A C 1
ATOM 669 O O . SER A 1 86 ? -13.786 -4.927 10.263 1.00 94.94 86 SER A O 1
AT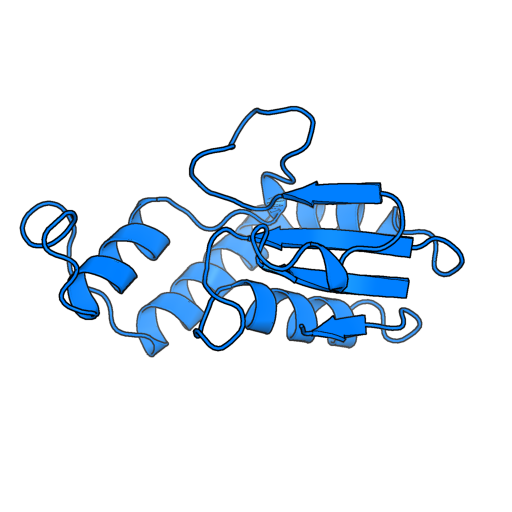OM 671 N N . LEU A 1 87 ? -13.264 -3.145 9.003 1.00 94.75 87 LEU A N 1
ATOM 672 C CA . LEU A 1 87 ? -12.402 -2.528 10.009 1.00 94.75 87 LEU A CA 1
ATOM 673 C C . LEU A 1 87 ? -13.228 -1.857 11.110 1.00 94.75 87 LEU A C 1
ATOM 675 O O . LEU A 1 87 ? -14.029 -0.954 10.859 1.00 94.75 87 LEU A O 1
ATOM 679 N N . ASP A 1 88 ? -12.955 -2.267 12.346 1.00 93.31 88 ASP A N 1
ATOM 680 C CA . ASP A 1 88 ? -13.515 -1.670 13.555 1.00 93.31 88 ASP A CA 1
ATOM 681 C C . ASP A 1 88 ? -12.741 -0.382 13.909 1.00 93.31 88 ASP A C 1
ATOM 683 O O . ASP A 1 88 ? -11.533 -0.455 14.170 1.00 93.31 88 ASP A O 1
ATOM 687 N N . PRO A 1 89 ? -13.393 0.798 13.942 1.00 90.81 89 PRO A N 1
ATOM 688 C CA . PRO A 1 89 ? -12.729 2.067 14.248 1.00 90.81 89 PRO A CA 1
ATOM 689 C C . PRO A 1 89 ? -12.087 2.092 15.645 1.00 90.81 89 PRO A C 1
ATOM 691 O O . PRO A 1 89 ? -11.087 2.792 15.848 1.00 90.81 89 PRO A O 1
ATOM 694 N N . ASN A 1 90 ? -12.601 1.290 16.583 1.00 92.56 90 ASN A N 1
ATOM 695 C CA . ASN A 1 90 ? -12.132 1.224 17.967 1.00 92.56 90 ASN A CA 1
ATOM 696 C C . ASN A 1 90 ? -10.970 0.245 18.166 1.00 92.56 90 ASN A C 1
ATOM 698 O O . ASN A 1 90 ? -10.382 0.205 19.247 1.00 92.56 90 ASN A O 1
ATOM 702 N N . LYS A 1 91 ? -10.619 -0.547 17.146 1.00 94.62 91 LYS A N 1
ATOM 703 C CA . LYS A 1 91 ? -9.497 -1.488 17.211 1.00 94.62 91 LYS A CA 1
ATOM 704 C C . LYS A 1 91 ? -8.312 -0.980 16.418 1.00 94.62 91 LYS A C 1
ATOM 706 O O . LYS A 1 91 ? -8.438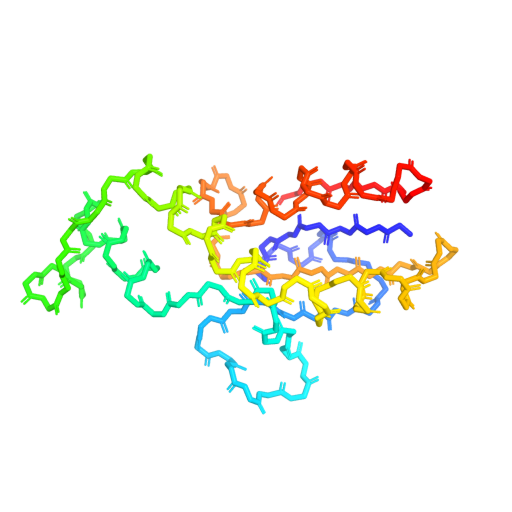 -0.350 15.365 1.00 94.62 91 LYS A O 1
ATOM 711 N N . ASP A 1 92 ? -7.133 -1.276 16.942 1.00 96.81 92 ASP A N 1
ATOM 712 C CA . ASP A 1 92 ? -5.889 -0.979 16.256 1.00 96.81 92 ASP A CA 1
ATOM 713 C C . ASP A 1 92 ? -5.508 -2.114 15.308 1.00 96.81 92 ASP A C 1
ATOM 715 O O . ASP A 1 92 ? -5.564 -3.299 15.655 1.00 96.81 92 ASP A O 1
ATOM 719 N N . ILE A 1 93 ? -5.099 -1.734 14.102 1.00 97.00 93 ILE A N 1
ATOM 720 C CA . ILE A 1 93 ? -4.504 -2.636 13.121 1.00 97.00 93 ILE A CA 1
ATOM 721 C C . ILE A 1 93 ? -3.321 -1.943 12.455 1.00 97.00 93 ILE A C 1
ATOM 723 O O . ILE A 1 93 ? -3.374 -0.759 12.113 1.00 97.00 93 ILE A O 1
ATOM 727 N N . THR A 1 94 ? -2.255 -2.704 12.250 1.00 97.44 94 THR A N 1
ATOM 728 C CA . THR A 1 94 ? -1.087 -2.288 11.483 1.00 97.44 94 THR A CA 1
ATOM 729 C C . THR A 1 94 ? -1.037 -3.068 10.178 1.00 97.44 94 THR A C 1
ATOM 731 O O . THR A 1 94 ? -0.955 -4.294 10.187 1.00 97.44 94 THR A O 1
ATOM 734 N N . ILE A 1 95 ? -1.076 -2.354 9.056 1.00 96.75 95 ILE A N 1
ATOM 735 C CA . ILE A 1 95 ? -0.927 -2.891 7.706 1.00 96.75 95 ILE A CA 1
ATOM 736 C C . ILE A 1 95 ? 0.510 -2.619 7.251 1.00 96.75 95 ILE A C 1
ATOM 738 O O . ILE A 1 95 ? 0.905 -1.477 7.000 1.00 96.75 95 ILE A O 1
ATOM 742 N N . CYS A 1 96 ? 1.296 -3.686 7.161 1.00 95.62 96 CYS A N 1
ATOM 743 C CA . CYS A 1 96 ? 2.728 -3.630 6.911 1.00 95.62 96 CYS A CA 1
ATOM 744 C C . CYS A 1 96 ? 3.091 -3.861 5.441 1.00 95.62 96 CYS A C 1
ATOM 746 O O . CYS A 1 96 ? 2.467 -4.658 4.732 1.00 95.62 96 CYS A O 1
ATOM 748 N N . CYS A 1 97 ? 4.186 -3.227 5.019 1.00 93.06 97 CYS A N 1
ATOM 749 C CA . CYS A 1 97 ? 4.930 -3.587 3.813 1.00 93.06 97 CYS A CA 1
ATOM 750 C C . CYS A 1 97 ? 6.433 -3.754 4.111 1.00 93.06 97 CYS A C 1
ATOM 752 O O . CYS A 1 97 ? 6.909 -3.320 5.153 1.00 93.06 97 CYS A O 1
ATOM 754 N N . PHE A 1 98 ? 7.214 -4.352 3.206 1.00 89.50 98 PHE A N 1
ATOM 755 C CA . PHE A 1 98 ? 8.668 -4.530 3.405 1.00 89.50 98 PHE A CA 1
ATOM 756 C C . PHE A 1 98 ? 9.522 -3.291 3.089 1.00 89.50 98 PHE A C 1
ATOM 758 O O . PHE A 1 98 ? 10.743 -3.333 3.224 1.00 89.50 98 PHE A O 1
ATOM 765 N N . CYS A 1 99 ? 8.921 -2.200 2.612 1.00 88.75 99 CYS A N 1
ATOM 766 C CA . CYS A 1 99 ? 9.682 -1.016 2.221 1.00 88.75 99 CYS A CA 1
ATOM 767 C C . CYS A 1 99 ? 10.171 -0.245 3.460 1.00 88.75 99 CYS A C 1
ATOM 769 O O . CYS A 1 99 ? 9.372 -0.050 4.378 1.00 88.75 99 CYS A O 1
ATOM 771 N N . PRO A 1 100 ? 11.411 0.283 3.469 1.00 87.19 100 PRO A N 1
ATOM 772 C CA . PRO A 1 100 ? 11.923 1.099 4.573 1.00 87.19 100 PRO A CA 1
ATOM 773 C C . PRO A 1 100 ? 10.980 2.262 4.943 1.00 87.19 100 PRO A C 1
ATOM 775 O O . PRO A 1 100 ? 10.311 2.775 4.042 1.00 87.19 100 PRO A O 1
ATOM 778 N N . PRO A 1 101 ? 10.923 2.721 6.211 1.00 84.12 101 PRO A N 1
ATOM 779 C CA . PRO A 1 101 ? 9.953 3.728 6.687 1.00 84.12 101 PRO A CA 1
ATOM 780 C C . PRO A 1 101 ? 9.919 5.040 5.889 1.00 84.12 101 PRO A C 1
ATOM 782 O O . PRO A 1 101 ? 8.853 5.580 5.604 1.00 84.12 101 PRO A O 1
ATOM 785 N N . GLN A 1 102 ? 11.072 5.508 5.416 1.00 83.88 102 GLN A N 1
ATOM 786 C CA . GLN A 1 102 ? 11.164 6.769 4.669 1.00 83.88 102 GLN A CA 1
ATOM 787 C C . GLN A 1 102 ? 11.020 6.600 3.146 1.00 83.88 102 GLN A C 1
ATOM 789 O O . GLN A 1 102 ? 10.952 7.583 2.414 1.00 83.88 102 GLN A O 1
ATOM 794 N N . ALA A 1 103 ? 10.951 5.363 2.645 1.00 85.88 103 ALA A N 1
ATOM 795 C CA . ALA A 1 103 ? 10.848 5.103 1.215 1.00 85.88 103 ALA A CA 1
ATOM 796 C C . ALA A 1 103 ? 9.411 5.280 0.697 1.00 85.88 103 ALA A C 1
ATOM 798 O O . ALA A 1 103 ? 8.434 4.879 1.341 1.00 85.88 103 ALA A O 1
ATOM 799 N N . PHE A 1 104 ? 9.284 5.803 -0.525 1.00 88.25 104 PHE A N 1
ATOM 800 C CA . PHE A 1 104 ? 8.027 5.737 -1.265 1.00 88.25 104 PHE A CA 1
ATOM 801 C C . PHE A 1 104 ? 7.613 4.275 -1.495 1.00 88.25 104 PHE A C 1
ATOM 803 O O . PHE A 1 104 ? 8.411 3.457 -1.954 1.00 88.25 104 PHE A O 1
ATOM 810 N N . CYS A 1 105 ? 6.351 3.948 -1.198 1.00 88.50 105 CYS A N 1
ATOM 811 C CA . CYS A 1 105 ? 5.741 2.665 -1.547 1.00 88.50 105 CYS A CA 1
ATOM 812 C C . CYS A 1 105 ? 4.203 2.727 -1.507 1.00 88.50 105 CYS A C 1
ATOM 814 O O . CYS A 1 105 ? 3.606 3.732 -1.110 1.00 88.50 105 CYS A O 1
ATOM 816 N N . HIS A 1 106 ? 3.547 1.619 -1.869 1.00 91.38 106 HIS A N 1
ATOM 817 C CA . HIS A 1 106 ? 2.085 1.493 -1.915 1.00 91.38 106 HIS A CA 1
ATOM 818 C C . HIS A 1 106 ? 1.360 1.843 -0.608 1.00 91.38 106 HIS A C 1
ATOM 820 O O . HIS A 1 106 ? 0.202 2.249 -0.671 1.00 91.38 106 HIS A O 1
ATOM 826 N N . ARG A 1 107 ? 2.013 1.769 0.563 1.00 93.31 107 ARG A N 1
ATOM 827 C CA . ARG A 1 107 ? 1.383 2.127 1.847 1.00 93.31 107 ARG A CA 1
ATOM 828 C C . ARG A 1 107 ? 0.909 3.587 1.879 1.00 93.31 107 ARG A C 1
ATOM 830 O O . ARG A 1 107 ? -0.135 3.886 2.445 1.00 93.31 107 ARG A O 1
ATOM 837 N N . GLN A 1 108 ? 1.621 4.485 1.191 1.00 91.25 108 GLN A N 1
ATOM 838 C CA . GLN A 1 108 ? 1.228 5.893 1.062 1.00 91.25 108 GLN A CA 1
ATOM 839 C C . GLN A 1 108 ? -0.038 6.053 0.208 1.00 91.25 108 GLN A C 1
ATOM 841 O O . GLN A 1 108 ? -0.886 6.898 0.490 1.00 91.25 108 GLN A O 1
ATOM 846 N N . LEU A 1 109 ? -0.177 5.225 -0.832 1.00 91.94 109 LEU A N 1
ATOM 847 C CA . LEU A 1 109 ? -1.342 5.217 -1.715 1.00 91.94 109 LEU A CA 1
ATOM 848 C C . LEU A 1 109 ? -2.559 4.613 -1.006 1.00 91.94 109 LEU A C 1
ATOM 850 O O . LEU A 1 109 ? -3.642 5.192 -1.063 1.00 91.94 109 LEU A O 1
ATOM 854 N N . LEU A 1 110 ? -2.366 3.516 -0.268 1.00 94.75 110 LEU A N 1
ATOM 855 C CA . LEU A 1 110 ? -3.404 2.907 0.565 1.00 94.75 110 LEU A CA 1
ATOM 856 C C . LEU A 1 110 ? -3.904 3.863 1.648 1.00 94.75 110 LEU A C 1
ATOM 858 O O . LEU A 1 110 ? -5.112 4.030 1.784 1.00 94.75 110 LEU A O 1
ATOM 862 N N . ALA A 1 111 ? -3.002 4.544 2.362 1.00 93.31 111 ALA A N 1
ATOM 863 C CA . ALA A 1 111 ? -3.375 5.511 3.392 1.00 93.31 111 ALA A CA 1
ATOM 864 C C . ALA A 1 111 ? -4.272 6.630 2.839 1.00 93.31 111 ALA A C 1
ATOM 866 O O . ALA A 1 111 ? -5.277 6.979 3.457 1.00 93.31 111 ALA A O 1
ATOM 867 N N . ARG A 1 112 ? -3.946 7.160 1.651 1.00 90.44 112 ARG A N 1
ATOM 868 C CA . ARG A 1 112 ? -4.789 8.153 0.964 1.00 90.44 112 ARG A CA 1
ATOM 869 C C . ARG A 1 112 ? -6.156 7.576 0.612 1.00 90.44 112 ARG A C 1
ATOM 871 O O . ARG A 1 112 ? -7.165 8.226 0.853 1.00 90.44 112 ARG A O 1
ATOM 878 N N . TRP A 1 113 ? -6.191 6.357 0.081 1.00 91.25 113 TRP A N 1
ATOM 879 C CA . TRP A 1 113 ? -7.436 5.742 -0.370 1.00 91.25 113 TRP A CA 1
ATOM 880 C C . TRP A 1 113 ? -8.379 5.395 0.785 1.00 91.25 113 TRP A C 1
ATOM 882 O O . TRP A 1 113 ? -9.565 5.708 0.719 1.00 91.25 113 TRP A O 1
ATOM 892 N N . PHE A 1 114 ? -7.843 4.842 1.877 1.00 94.31 114 PHE A N 1
ATOM 893 C CA . PHE A 1 114 ? -8.609 4.561 3.092 1.00 94.31 114 PHE A CA 1
ATOM 894 C C . PHE A 1 114 ? -9.187 5.853 3.671 1.00 94.31 114 PHE A C 1
ATOM 896 O O . PHE A 1 114 ? -10.363 5.882 4.014 1.00 94.31 114 PHE A O 1
ATOM 903 N N . LYS A 1 115 ? -8.398 6.939 3.705 1.00 92.56 115 LYS A N 1
ATOM 904 C CA . LYS A 1 115 ? -8.852 8.236 4.228 1.00 92.56 115 LYS A CA 1
ATOM 905 C C . LYS A 1 115 ? -10.006 8.816 3.414 1.00 92.56 115 LYS A C 1
ATOM 907 O O . LYS A 1 115 ? -10.899 9.431 3.982 1.00 92.56 115 LYS A O 1
ATOM 912 N N . SER A 1 116 ? -9.986 8.629 2.095 1.00 90.62 116 SER A N 1
ATOM 913 C CA . SER A 1 116 ? -11.073 9.071 1.219 1.00 90.62 116 SER A CA 1
ATOM 914 C C . SER A 1 116 ? -12.328 8.204 1.336 1.00 90.62 116 SER A C 1
ATOM 916 O O . SER A 1 116 ? -13.425 8.734 1.215 1.00 90.62 116 SER A O 1
ATOM 918 N N . TYR A 1 117 ? -12.183 6.890 1.535 1.00 93.12 117 TYR A N 1
ATOM 919 C CA . TYR A 1 117 ? -13.315 5.956 1.552 1.00 93.12 117 TYR A CA 1
ATOM 920 C C . TYR A 1 117 ? -13.994 5.845 2.928 1.00 93.12 117 TYR A C 1
ATOM 922 O O . TYR A 1 117 ? -15.215 5.755 3.000 1.00 93.12 117 TYR A O 1
ATOM 930 N N . ARG A 1 118 ? -13.219 5.888 4.017 1.00 93.19 118 ARG A N 1
ATOM 931 C CA . ARG A 1 118 ? -13.688 5.814 5.409 1.00 93.19 118 ARG A CA 1
ATOM 932 C C . ARG A 1 118 ? -13.065 6.943 6.240 1.00 93.19 118 ARG A C 1
ATOM 934 O O . ARG A 1 118 ? -12.092 6.714 6.962 1.00 93.19 118 ARG A O 1
ATOM 941 N N . PRO A 1 119 ? -13.574 8.183 6.114 1.00 91.75 119 PRO A N 1
ATOM 942 C CA . PRO A 1 119 ? -13.010 9.351 6.796 1.00 91.75 119 PRO A CA 1
ATOM 943 C C . PRO A 1 119 ? -13.155 9.300 8.326 1.00 91.75 119 PRO A C 1
ATOM 945 O O . PRO A 1 119 ? -12.472 10.044 9.025 1.00 91.75 119 PRO A O 1
ATOM 948 N N . ASP A 1 120 ? -14.014 8.421 8.843 1.00 92.69 120 ASP A N 1
ATOM 949 C CA . ASP A 1 120 ? -14.174 8.116 10.266 1.00 92.69 120 ASP A CA 1
ATOM 950 C C . ASP A 1 120 ? -12.978 7.348 10.858 1.00 92.69 120 ASP A C 1
ATOM 952 O O . ASP A 1 120 ? -12.742 7.397 12.066 1.00 92.69 120 ASP A O 1
ATOM 956 N N . LEU A 1 121 ? -12.188 6.655 10.028 1.00 93.00 121 LEU A N 1
ATOM 957 C CA . LEU A 1 121 ? -11.010 5.928 10.488 1.00 93.00 121 LEU A CA 1
ATOM 958 C C . LEU A 1 121 ? -9.838 6.883 10.742 1.00 93.00 121 LEU A C 1
ATOM 960 O O . LEU A 1 121 ? -9.372 7.606 9.860 1.00 93.00 121 LEU A O 1
ATOM 964 N N . VAL A 1 122 ? -9.259 6.799 11.941 1.00 94.94 122 VAL A N 1
ATOM 965 C CA . VAL A 1 122 ? -7.983 7.461 12.242 1.00 94.94 122 VAL A CA 1
ATOM 966 C C . VAL A 1 122 ? -6.852 6.701 11.552 1.00 94.94 122 VAL A C 1
ATOM 968 O O . VAL A 1 122 ? -6.522 5.584 11.957 1.00 94.94 122 VAL A O 1
ATOM 971 N N . ILE A 1 123 ? -6.237 7.311 10.537 1.00 94.44 123 ILE A N 1
ATOM 972 C CA . ILE A 1 123 ? -5.151 6.713 9.747 1.00 94.44 123 ILE A CA 1
ATOM 973 C C . ILE A 1 123 ? -3.819 7.386 10.077 1.00 94.44 123 ILE A C 1
ATOM 975 O O . ILE A 1 123 ? -3.696 8.611 10.009 1.00 94.44 123 ILE A O 1
ATOM 979 N N . LYS A 1 124 ? -2.797 6.582 10.380 1.00 94.31 124 LYS A N 1
ATOM 980 C CA . LYS A 1 124 ? -1.414 7.033 10.569 1.00 94.31 124 LYS A CA 1
ATOM 981 C C . LYS A 1 124 ? -0.487 6.357 9.569 1.00 94.31 124 LYS A C 1
ATOM 983 O O . LYS A 1 124 ? -0.553 5.150 9.367 1.00 94.31 124 LYS A O 1
ATOM 988 N N . LEU A 1 125 ? 0.397 7.150 8.978 1.00 92.31 125 LEU A N 1
ATOM 989 C CA . LEU A 1 125 ? 1.492 6.683 8.138 1.00 92.31 125 LEU A CA 1
ATOM 990 C C . LEU A 1 125 ? 2.790 6.776 8.948 1.00 92.31 125 LEU A C 1
ATOM 992 O O . LEU A 1 125 ? 3.058 7.826 9.539 1.00 92.31 125 LEU A O 1
ATOM 996 N N . LYS A 1 126 ? 3.544 5.681 9.006 1.00 88.69 126 LYS A N 1
ATOM 997 C CA . LYS A 1 126 ? 4.810 5.536 9.726 1.00 88.69 126 LYS A CA 1
ATOM 998 C C . LYS A 1 126 ? 5.892 4.980 8.800 1.00 88.69 126 LYS A C 1
ATOM 1000 O O . LYS A 1 126 ? 5.562 4.181 7.886 1.00 88.69 126 LYS A O 1
#

Organism: Thermosporothrix hazakensis (NCBI:txid644383)

Sequence (126 aa):
MIIFASLSDRPAHRGRVVTCCVTLQGRPDNIDCLTPTAALVYGYKAWQGDDRFTGQYQPISQGEYIRGYAGVLKKRGAQVRAFIDSLDPNKDITICCFCPPQAFCHRQLLARWFKSYRPDLVIKLK

Radius of gyration: 14.3 Å; Cα contacts (8 Å, |Δi|>4): 200; chains: 1; bounding box: 36×26×35 Å

Mean predicted aligned error: 2.93 Å

pLDDT: mean 93.91, std 3.02, range [83.88, 97.75]

Solvent-accessible surface area (backbone atoms only — not comparable to full-atom values): 6921 Å² total; per-residue (Å²): 50,43,32,30,33,18,62,85,44,59,90,77,59,45,71,53,75,35,32,36,37,61,94,41,59,90,38,95,54,31,44,57,57,70,28,57,54,60,69,48,56,39,5,35,38,16,54,73,66,37,71,93,23,47,93,76,35,71,62,31,52,73,69,54,35,53,55,52,43,52,51,50,43,59,76,33,37,71,57,40,48,54,54,58,70,68,56,56,64,89,45,43,32,18,47,22,33,87,54,59,61,88,54,91,57,68,60,63,56,50,53,55,50,48,45,72,75,42,69,85,47,53,75,43,82,75